Protein AF-A0A5N6XHD8-F1 (afdb_monomer)

Mean predicted aligned error: 4.43 Å

pLDDT: mean 92.27, std 7.32, range [66.12, 98.56]

Organism: NCBI:txid1034303

Foldseek 3Di:
DDDFDAAQQVVCVVVDDPVLVVLLVVVVVVVLVVQQPPDADQWWDAPPFHFQQQCLLPPPPARGRGSDLVVVLVSSLVSCCVVPVDPCSNVVSVVVSPPDDFGFTWDQNDDDRRQWGDDPSDTRDGHDSSRTTTDGSVD

Structure (mmCIF, N/CA/C/O backbone):
data_AF-A0A5N6XHD8-F1
#
_entry.id   AF-A0A5N6XHD8-F1
#
loop_
_atom_site.group_PDB
_atom_site.id
_atom_site.type_symbol
_atom_site.label_atom_id
_atom_site.label_alt_id
_atom_site.label_comp_id
_atom_site.label_asym_id
_atom_site.label_entity_id
_atom_site.label_s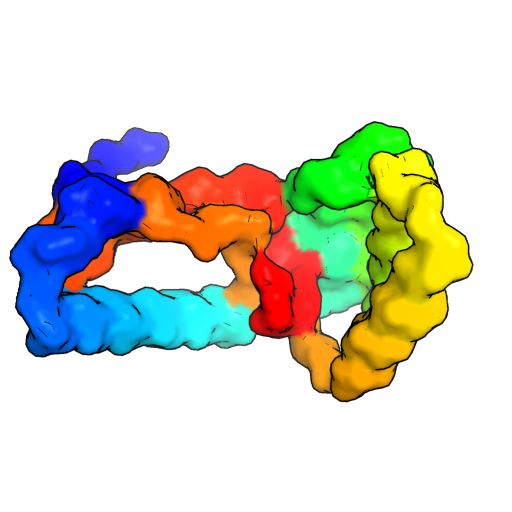eq_id
_atom_site.pdbx_PDB_ins_code
_atom_site.Cartn_x
_atom_site.Cartn_y
_atom_site.Cartn_z
_atom_site.occupancy
_atom_site.B_iso_or_equiv
_atom_site.auth_seq_id
_atom_site.auth_comp_id
_atom_site.auth_asym_id
_atom_site.auth_atom_id
_atom_site.pdbx_PDB_model_num
ATOM 1 N N . MET A 1 1 ? -20.272 1.358 -7.002 1.00 77.06 1 MET A N 1
ATOM 2 C CA . MET A 1 1 ? -19.779 1.353 -5.609 1.00 77.06 1 MET A CA 1
ATOM 3 C C . MET A 1 1 ? -20.960 1.548 -4.675 1.00 77.06 1 MET A C 1
ATOM 5 O O . MET A 1 1 ? -21.846 2.327 -5.012 1.00 77.06 1 MET A O 1
ATOM 9 N N . SER A 1 2 ? -21.008 0.815 -3.565 1.00 89.19 2 SER A N 1
ATOM 10 C CA . SER A 1 2 ? -21.985 1.020 -2.488 1.00 89.19 2 SER A CA 1
ATOM 11 C C . SER A 1 2 ? -21.413 1.958 -1.425 1.00 89.19 2 SER A C 1
ATOM 13 O O . SER A 1 2 ? -20.198 2.077 -1.293 1.00 89.19 2 SER A O 1
ATOM 15 N N . PHE A 1 3 ? -22.285 2.613 -0.663 1.00 91.75 3 PHE A N 1
ATOM 16 C CA . PHE A 1 3 ? -21.871 3.414 0.487 1.00 91.75 3 PHE A CA 1
ATOM 17 C C . PHE A 1 3 ? -21.240 2.526 1.571 1.00 91.75 3 PHE A C 1
ATOM 19 O O . PHE A 1 3 ? -21.758 1.445 1.856 1.00 91.75 3 PHE A O 1
ATOM 26 N N . VAL A 1 4 ? -20.143 2.992 2.172 1.00 93.31 4 VAL A N 1
ATOM 27 C CA . VAL A 1 4 ? -19.483 2.341 3.311 1.00 93.31 4 VAL A CA 1
ATOM 28 C C . VAL A 1 4 ? -19.832 3.122 4.572 1.00 93.31 4 VAL A C 1
ATOM 30 O O . VAL A 1 4 ? -19.474 4.289 4.708 1.00 93.31 4 VAL A O 1
ATOM 33 N N . GLU A 1 5 ? -20.554 2.482 5.486 1.00 92.94 5 GLU A N 1
ATOM 34 C CA . GLU A 1 5 ? -20.979 3.099 6.740 1.00 92.94 5 GLU A CA 1
ATOM 35 C C . GLU A 1 5 ? -19.800 3.304 7.703 1.00 92.94 5 GLU A C 1
ATOM 37 O O . GLU A 1 5 ? -18.929 2.439 7.840 1.00 92.94 5 GLU A O 1
ATOM 42 N N . GLY A 1 6 ? -19.801 4.433 8.415 1.00 94.75 6 GLY A N 1
ATOM 43 C CA . GLY A 1 6 ? -18.844 4.733 9.475 1.00 94.75 6 GLY A CA 1
ATOM 44 C C . GLY A 1 6 ? -18.207 6.111 9.340 1.00 94.75 6 GLY A C 1
ATOM 45 O O . GLY A 1 6 ? -18.699 6.985 8.627 1.00 94.75 6 GLY A O 1
ATOM 46 N N . HIS A 1 7 ? -17.090 6.286 10.038 1.00 96.00 7 HIS A N 1
ATOM 47 C CA . HIS A 1 7 ? -16.230 7.464 9.964 1.00 96.00 7 HIS A CA 1
ATOM 48 C C . HIS A 1 7 ? -14.839 7.036 9.510 1.00 96.00 7 HIS A C 1
ATOM 50 O O . HIS A 1 7 ? -14.433 5.899 9.751 1.00 96.00 7 HIS A O 1
ATOM 56 N N . SER A 1 8 ? -14.095 7.947 8.893 1.00 97.75 8 SER A N 1
ATOM 57 C CA . SER A 1 8 ? -12.688 7.709 8.593 1.00 97.75 8 SER A CA 1
ATOM 58 C C . SER A 1 8 ? -11.878 7.570 9.891 1.00 97.75 8 SER A C 1
ATOM 60 O O . SER A 1 8 ? -12.187 8.196 10.915 1.00 97.75 8 SER A O 1
ATOM 62 N N . LEU A 1 9 ? -10.871 6.697 9.886 1.00 98.00 9 LEU A N 1
ATOM 63 C CA . LEU A 1 9 ? -10.138 6.315 11.088 1.00 98.00 9 LEU A CA 1
ATOM 64 C C . LEU A 1 9 ? -9.360 7.494 11.667 1.00 98.00 9 LEU A C 1
ATOM 66 O O . LEU A 1 9 ? -9.281 7.603 12.882 1.00 98.00 9 LEU A O 1
ATOM 70 N N . ASP A 1 10 ? -8.865 8.413 10.841 1.00 98.06 10 ASP A N 1
ATOM 71 C CA . ASP A 1 10 ? -8.222 9.660 11.279 1.00 98.06 10 ASP A CA 1
ATOM 72 C C . ASP A 1 10 ? -9.129 10.500 12.198 1.00 98.06 10 ASP A C 1
ATOM 74 O O . ASP A 1 10 ? -8.664 11.046 13.197 1.00 98.06 10 ASP A O 1
ATOM 78 N N . LYS A 1 11 ? -10.437 10.539 11.917 1.00 97.69 11 LYS A N 1
ATOM 79 C CA . LYS A 1 11 ? -11.428 11.263 12.731 1.00 97.69 11 LYS A CA 1
ATOM 80 C C . LYS A 1 11 ? -11.786 10.521 14.012 1.00 97.69 11 LYS A C 1
ATOM 82 O O . LYS A 1 11 ? -12.092 11.149 15.022 1.00 97.69 11 LYS A O 1
ATOM 87 N N . ALA A 1 12 ? -11.782 9.192 13.973 1.00 97.06 12 ALA A N 1
ATOM 88 C CA . ALA A 1 12 ? -12.173 8.364 15.108 1.00 97.06 12 ALA A CA 1
ATOM 89 C C . ALA A 1 12 ? -11.005 8.043 16.059 1.00 97.06 12 ALA A C 1
ATOM 91 O O . ALA A 1 12 ? -11.234 7.820 17.248 1.00 97.06 12 ALA A O 1
ATOM 92 N N . TRP A 1 13 ? -9.762 8.021 15.570 1.00 97.44 13 TRP A N 1
ATOM 93 C CA . TRP A 1 13 ? -8.617 7.422 16.263 1.00 97.44 13 TRP A CA 1
ATOM 94 C C . TRP A 1 13 ? -8.377 8.000 17.655 1.00 97.44 13 TRP A C 1
ATOM 96 O O . TRP A 1 13 ? -8.217 7.245 18.612 1.00 97.44 13 TRP A O 1
ATOM 106 N N . GLU A 1 14 ? -8.396 9.324 17.801 1.00 97.56 14 GLU A N 1
ATOM 107 C CA . GLU A 1 14 ? -8.144 9.972 19.095 1.00 97.56 14 GLU A CA 1
ATOM 108 C C . GLU A 1 14 ? -9.275 9.770 20.111 1.00 97.56 14 GLU A C 1
ATOM 110 O O . GLU A 1 14 ? -9.063 9.923 21.310 1.00 97.56 14 GLU A O 1
ATOM 115 N N . THR A 1 15 ? -10.460 9.353 19.659 1.00 96.88 15 THR A N 1
ATOM 116 C CA . THR A 1 15 ? -11.592 9.035 20.544 1.00 96.88 15 THR A CA 1
ATOM 117 C C . THR A 1 15 ? -11.535 7.611 21.104 1.00 96.88 15 THR A C 1
ATOM 119 O O . THR A 1 15 ? -12.263 7.282 22.039 1.00 96.88 15 THR A O 1
ATOM 122 N N . TYR A 1 16 ? -10.683 6.748 20.543 1.00 97.62 16 TYR A N 1
ATOM 123 C CA . TYR A 1 16 ? -10.610 5.336 20.902 1.00 97.62 16 TYR A CA 1
ATOM 124 C C . TYR A 1 16 ? -9.668 5.069 22.072 1.00 97.62 16 TYR A C 1
ATOM 126 O O . TYR A 1 16 ? -8.542 5.568 22.138 1.00 97.62 16 TYR A O 1
ATOM 134 N N . ASP A 1 17 ? -10.110 4.188 22.967 1.00 98.06 17 ASP A N 1
ATOM 135 C CA . ASP A 1 17 ? -9.263 3.648 24.018 1.00 98.06 17 ASP A CA 1
ATOM 136 C C . ASP A 1 17 ? -8.242 2.641 23.458 1.00 98.06 17 ASP A C 1
ATOM 138 O O . ASP A 1 17 ? -8.289 2.204 22.303 1.00 98.06 17 ASP A O 1
ATOM 142 N N . ARG A 1 18 ? -7.285 2.242 24.300 1.00 98.38 18 ARG A N 1
ATOM 143 C CA . ARG A 1 18 ? -6.221 1.310 23.900 1.00 98.38 18 ARG A CA 1
ATOM 144 C C . ARG A 1 18 ? -6.770 -0.037 23.418 1.00 98.38 18 ARG A C 1
ATOM 146 O O . ARG A 1 18 ? -6.189 -0.644 22.522 1.00 98.38 18 ARG A O 1
ATOM 153 N N . VAL A 1 19 ? -7.863 -0.514 24.015 1.00 98.44 19 VAL A N 1
ATOM 154 C CA . VAL A 1 19 ? -8.484 -1.797 23.654 1.00 98.44 19 VAL A CA 1
ATOM 155 C C . VAL A 1 19 ? -9.067 -1.721 22.244 1.00 98.44 19 VAL A C 1
ATOM 157 O O . VAL A 1 19 ? -8.810 -2.600 21.421 1.00 98.44 19 VAL A O 1
ATOM 160 N N . THR A 1 20 ? -9.774 -0.638 21.936 1.00 98.19 20 THR A N 1
ATOM 161 C CA . THR A 1 20 ? -10.378 -0.391 20.627 1.00 98.19 20 THR A CA 1
ATOM 162 C C . THR A 1 20 ? -9.316 -0.167 19.558 1.00 98.19 20 THR A C 1
ATOM 164 O O . THR A 1 20 ? -9.388 -0.788 18.498 1.00 98.19 20 THR A O 1
ATOM 167 N N . LYS A 1 21 ? -8.273 0.624 19.850 1.00 98.31 21 LYS A N 1
ATOM 168 C CA . LYS A 1 21 ? -7.121 0.795 18.948 1.00 98.31 21 LYS A CA 1
ATOM 169 C C . LYS A 1 21 ? -6.480 -0.554 18.609 1.00 98.31 21 LYS A C 1
ATOM 171 O O . LYS A 1 21 ? -6.315 -0.868 17.435 1.00 98.31 21 LYS A O 1
ATOM 176 N N . ASN A 1 22 ? -6.225 -1.401 19.610 1.00 98.38 22 ASN A N 1
ATOM 177 C CA . ASN A 1 22 ? -5.694 -2.751 19.386 1.00 98.38 22 ASN A CA 1
ATOM 178 C C . ASN A 1 22 ? -6.618 -3.616 18.516 1.00 98.38 22 ASN A C 1
ATOM 180 O O . ASN A 1 22 ? -6.142 -4.353 17.653 1.00 98.38 22 ASN A O 1
ATOM 184 N N . ARG A 1 23 ? -7.939 -3.531 18.717 1.00 98.38 23 ARG A N 1
ATOM 185 C CA . ARG A 1 23 ? -8.917 -4.263 17.903 1.00 98.38 23 ARG A CA 1
ATOM 186 C C . ARG A 1 23 ? -8.882 -3.821 16.437 1.00 98.38 23 ARG A C 1
ATOM 188 O O . ARG A 1 23 ? -8.912 -4.677 15.554 1.00 98.38 23 ARG A O 1
ATOM 195 N N . VAL A 1 24 ? -8.817 -2.517 16.170 1.00 98.31 24 VAL A N 1
ATOM 196 C CA . VAL A 1 24 ? -8.708 -1.974 14.805 1.00 98.31 24 VAL A CA 1
ATOM 197 C C . VAL A 1 24 ? -7.392 -2.409 14.160 1.00 98.31 24 VAL A C 1
ATOM 199 O O . VAL A 1 24 ? -7.411 -2.971 13.069 1.00 98.31 24 VAL A O 1
ATOM 202 N N . THR A 1 25 ? -6.264 -2.260 14.859 1.00 97.94 25 THR A N 1
ATOM 203 C CA . THR A 1 25 ? -4.946 -2.676 14.353 1.00 97.94 25 THR A CA 1
ATOM 204 C C . THR A 1 25 ? -4.901 -4.166 14.008 1.00 97.94 25 THR A C 1
ATOM 206 O O . THR A 1 25 ? -4.355 -4.541 12.973 1.00 97.94 25 THR A O 1
ATOM 209 N N . ASN A 1 26 ? -5.505 -5.030 14.830 1.00 98.56 26 ASN A N 1
ATOM 210 C CA . ASN A 1 26 ? -5.558 -6.466 14.551 1.00 98.56 26 ASN A CA 1
ATOM 211 C C . ASN A 1 26 ? -6.403 -6.804 13.311 1.00 98.56 26 ASN A C 1
ATOM 213 O O . ASN A 1 26 ? -6.029 -7.709 12.569 1.00 98.56 26 ASN A O 1
ATOM 217 N N . GLN A 1 27 ? -7.501 -6.079 13.065 1.00 98.56 27 GLN A N 1
ATOM 218 C CA . GLN A 1 27 ? -8.294 -6.234 11.838 1.00 98.56 27 GLN A CA 1
ATOM 219 C C . GLN A 1 27 ? -7.487 -5.815 10.608 1.00 98.56 27 GLN A C 1
ATOM 221 O O . GLN A 1 27 ? -7.364 -6.596 9.672 1.00 98.56 27 GLN A O 1
ATOM 226 N N . LEU A 1 28 ? -6.863 -4.631 10.645 1.00 98.19 28 LEU A N 1
ATOM 227 C CA . LEU A 1 28 ? -6.026 -4.136 9.545 1.00 98.19 28 LEU A CA 1
ATOM 228 C C . LEU A 1 28 ? -4.873 -5.091 9.233 1.00 98.19 28 LEU A C 1
ATOM 230 O O . LEU A 1 28 ? -4.625 -5.394 8.073 1.00 98.19 28 LEU A O 1
ATOM 234 N N . LYS A 1 29 ? -4.218 -5.637 10.264 1.00 97.88 29 LYS A N 1
ATOM 235 C CA . LYS A 1 29 ? -3.195 -6.676 10.095 1.00 97.88 29 LYS A CA 1
ATOM 236 C C . LYS A 1 29 ? -3.743 -7.912 9.372 1.00 97.88 29 LYS A C 1
ATOM 238 O O . LYS A 1 29 ? -3.039 -8.483 8.545 1.00 97.88 29 LYS A O 1
ATOM 243 N N . GLY A 1 30 ? -4.963 -8.336 9.705 1.00 98.38 30 GLY A N 1
ATOM 244 C CA . GLY A 1 30 ? -5.645 -9.440 9.030 1.00 98.38 30 GLY A CA 1
ATOM 245 C C . GLY A 1 30 ? -5.868 -9.150 7.548 1.00 98.38 30 GLY A C 1
ATOM 246 O O . GLY A 1 30 ? -5.445 -9.942 6.714 1.00 98.38 30 GLY A O 1
ATOM 247 N N . TYR A 1 31 ? -6.428 -7.985 7.223 1.00 98.00 31 TYR A N 1
ATOM 248 C CA . TYR A 1 31 ? -6.723 -7.611 5.838 1.00 98.00 31 TYR A CA 1
ATOM 249 C C . TYR A 1 31 ? -5.469 -7.394 4.991 1.00 98.00 31 TYR A C 1
ATOM 251 O O . TYR A 1 31 ? -5.425 -7.845 3.855 1.00 98.00 31 TYR A O 1
ATOM 259 N N . ILE A 1 32 ? -4.419 -6.772 5.537 1.00 96.56 32 ILE A N 1
ATOM 260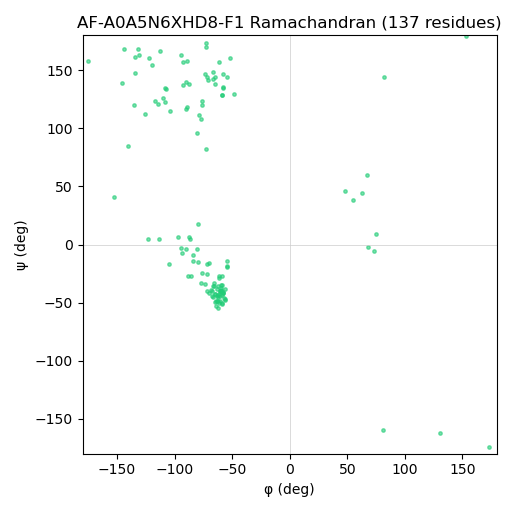 C CA . ILE A 1 32 ? -3.135 -6.639 4.827 1.00 96.56 32 ILE A CA 1
ATOM 261 C C . ILE A 1 32 ? -2.553 -8.023 4.521 1.00 96.56 32 ILE A C 1
ATOM 263 O O . ILE A 1 32 ? -2.059 -8.256 3.422 1.00 96.56 32 ILE A O 1
ATOM 267 N N . ARG A 1 33 ? -2.656 -8.972 5.462 1.00 97.12 33 ARG A N 1
ATOM 268 C CA . ARG A 1 33 ? -2.229 -10.351 5.211 1.00 97.12 33 ARG A CA 1
ATOM 269 C C . ARG A 1 33 ? -3.045 -10.993 4.087 1.00 97.12 33 ARG A C 1
ATOM 271 O O . ARG A 1 33 ? -2.449 -11.607 3.216 1.00 97.12 33 ARG A O 1
ATOM 278 N N . GLU A 1 34 ? -4.367 -10.831 4.085 1.00 97.69 34 GLU A N 1
ATOM 279 C CA . GLU A 1 34 ? -5.234 -11.348 3.014 1.00 97.69 34 GLU A CA 1
ATOM 280 C C . GLU A 1 34 ? -4.870 -10.755 1.643 1.00 97.69 34 GLU A C 1
ATOM 282 O O . GLU A 1 34 ? -4.820 -11.488 0.659 1.00 97.69 34 GLU A O 1
ATOM 287 N N . LEU A 1 35 ? -4.540 -9.459 1.572 1.00 96.44 35 LEU A N 1
ATOM 288 C CA . LEU A 1 35 ? -4.049 -8.832 0.338 1.00 96.44 35 LEU A CA 1
ATOM 289 C C . LEU A 1 35 ? -2.724 -9.443 -0.121 1.00 96.44 35 LEU A C 1
ATOM 291 O O . LEU A 1 35 ? -2.561 -9.750 -1.298 1.00 96.44 35 LEU A O 1
ATOM 295 N N . HIS A 1 36 ? -1.795 -9.669 0.806 1.00 95.62 36 HIS A N 1
ATOM 296 C CA . HIS A 1 36 ? -0.494 -10.255 0.482 1.00 95.62 36 HIS A CA 1
ATOM 297 C C . HIS A 1 36 ? -0.580 -11.750 0.122 1.00 95.62 36 HIS A C 1
ATOM 299 O O . HIS A 1 36 ? 0.353 -12.287 -0.469 1.00 95.62 36 HIS A O 1
ATOM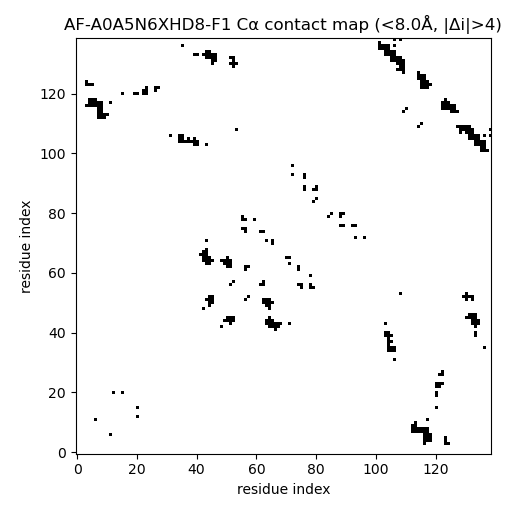 305 N N . GLU A 1 37 ? -1.685 -12.422 0.456 1.00 96.38 37 GLU A N 1
ATOM 306 C CA . GLU A 1 37 ? -1.981 -13.807 0.065 1.00 96.38 37 GLU A CA 1
ATOM 307 C C . GLU A 1 37 ? -2.619 -13.917 -1.335 1.00 96.38 37 GLU A C 1
ATOM 309 O O . GLU A 1 37 ? -2.728 -15.026 -1.869 1.00 96.38 37 GLU A O 1
ATOM 314 N N . ILE A 1 38 ? -3.008 -12.797 -1.964 1.00 96.38 38 ILE A N 1
ATOM 315 C CA . ILE A 1 38 ? -3.427 -12.780 -3.374 1.00 96.38 38 ILE A CA 1
ATOM 316 C C . ILE A 1 38 ? -2.273 -13.328 -4.230 1.00 96.38 38 ILE A C 1
ATOM 318 O O . ILE A 1 38 ? -1.125 -12.933 -4.010 1.00 96.38 38 ILE A O 1
ATOM 322 N N . PRO A 1 39 ? -2.543 -14.220 -5.211 1.00 94.00 39 PRO A N 1
ATOM 323 C CA . PRO A 1 39 ? -1.497 -14.807 -6.035 1.00 94.00 39 PRO A CA 1
ATOM 324 C C . PRO A 1 39 ? -0.528 -13.751 -6.588 1.00 94.00 39 PRO A C 1
ATOM 326 O O . PRO A 1 39 ? -0.970 -12.740 -7.150 1.00 94.00 39 PRO A O 1
ATOM 329 N N . PRO A 1 40 ? 0.788 -13.963 -6.421 1.00 88.50 40 PRO A N 1
ATOM 330 C CA . PRO A 1 40 ? 1.777 -13.001 -6.868 1.00 88.50 40 PRO A CA 1
ATOM 331 C C . PRO A 1 40 ? 1.770 -12.918 -8.392 1.00 88.50 40 PRO A C 1
ATOM 333 O O . PRO A 1 40 ? 1.515 -13.906 -9.086 1.00 88.50 40 PRO A O 1
ATOM 336 N N . SER A 1 41 ? 2.085 -11.732 -8.897 1.00 89.69 41 SER A N 1
ATOM 337 C CA . SER A 1 41 ? 2.298 -11.500 -10.318 1.00 89.69 41 SER A CA 1
ATOM 338 C C . SER A 1 41 ? 3.782 -11.600 -10.675 1.00 89.69 41 SER A C 1
ATOM 340 O O . SER A 1 41 ? 4.655 -11.520 -9.809 1.00 89.69 41 SER A O 1
ATOM 342 N N . ASP A 1 42 ? 4.076 -11.761 -11.961 1.00 91.69 42 ASP A N 1
ATOM 343 C CA . ASP A 1 42 ? 5.428 -11.750 -12.526 1.00 91.69 42 ASP A CA 1
ATOM 344 C C . ASP A 1 42 ? 5.918 -10.336 -12.893 1.00 91.69 42 ASP A C 1
ATOM 346 O O . ASP A 1 42 ? 7.002 -10.172 -13.458 1.00 91.69 42 ASP A O 1
ATOM 350 N N . TYR A 1 43 ? 5.139 -9.307 -12.547 1.00 95.56 43 TYR A N 1
ATOM 351 C CA . TYR A 1 43 ? 5.455 -7.908 -12.798 1.00 95.56 43 TYR A CA 1
ATOM 352 C C . TYR A 1 43 ? 5.199 -7.012 -11.577 1.00 95.56 43 TYR A C 1
ATOM 354 O O . TYR A 1 43 ? 4.448 -7.357 -10.667 1.00 95.56 43 TYR A O 1
ATOM 362 N N . ILE A 1 44 ? 5.819 -5.832 -11.594 1.00 96.88 44 ILE A N 1
ATOM 363 C CA . ILE A 1 44 ? 5.612 -4.730 -10.652 1.00 96.88 44 ILE A CA 1
ATOM 364 C C . ILE A 1 44 ? 4.864 -3.612 -11.378 1.00 96.88 44 ILE A C 1
ATOM 366 O O . ILE A 1 44 ? 5.337 -3.119 -12.407 1.00 96.88 44 ILE A O 1
ATOM 370 N N . GLY A 1 45 ? 3.704 -3.220 -10.864 1.00 96.81 45 GLY A N 1
ATOM 371 C CA . GLY A 1 45 ? 2.813 -2.253 -11.503 1.00 96.81 45 GLY A CA 1
ATOM 372 C C . GLY A 1 45 ? 1.352 -2.443 -11.108 1.00 96.81 45 GLY A C 1
ATOM 373 O O . GLY A 1 45 ? 1.007 -3.354 -10.353 1.00 96.81 45 GLY A O 1
ATOM 374 N N . SER A 1 46 ? 0.483 -1.587 -11.641 1.00 96.56 46 SER A N 1
ATOM 375 C CA . SER A 1 46 ? -0.956 -1.667 -11.393 1.00 96.56 46 SER A CA 1
ATOM 376 C C . SER A 1 46 ? -1.612 -2.851 -12.123 1.00 96.56 46 SER A C 1
ATOM 378 O O . SER A 1 46 ? -0.987 -3.583 -12.898 1.00 96.56 46 SER A O 1
ATOM 380 N N . VAL A 1 47 ? -2.894 -3.077 -11.850 1.00 94.38 47 VAL A N 1
ATOM 381 C CA . VAL A 1 47 ? -3.672 -4.207 -12.368 1.00 94.38 47 VAL A CA 1
ATOM 382 C C . VAL A 1 47 ? -3.704 -4.247 -13.891 1.00 94.38 47 VAL A C 1
ATOM 384 O O . VAL A 1 47 ? -3.662 -3.213 -14.547 1.00 94.38 47 VAL A O 1
ATOM 387 N N . ASP A 1 48 ? -3.744 -5.460 -14.447 1.00 94.00 48 ASP A N 1
ATOM 388 C CA . ASP A 1 48 ? -3.753 -5.736 -15.887 1.00 94.00 48 ASP A CA 1
ATOM 389 C C . ASP A 1 48 ? -2.489 -5.264 -16.624 1.00 94.00 48 ASP A C 1
ATOM 391 O O . ASP A 1 48 ? -2.569 -4.681 -17.708 1.00 94.00 48 ASP A O 1
ATOM 395 N N . PHE A 1 49 ? -1.309 -5.525 -16.044 1.00 94.19 49 PHE A N 1
ATOM 396 C CA . PHE A 1 49 ? -0.008 -5.147 -16.618 1.00 94.19 49 PHE A CA 1
ATOM 397 C C . PHE A 1 49 ? 0.079 -3.643 -16.928 1.00 94.19 49 PHE A C 1
ATOM 399 O O . PHE A 1 49 ? 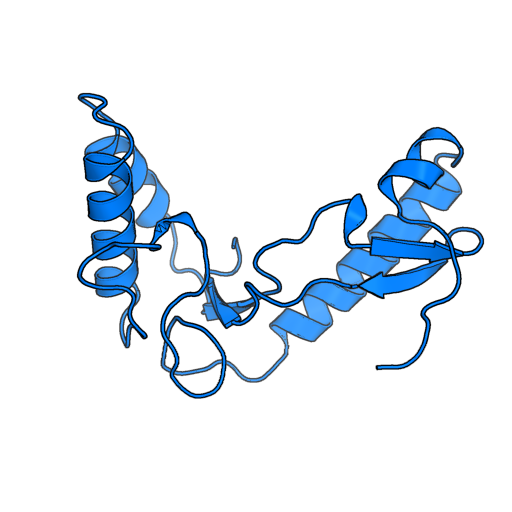0.623 -3.219 -17.953 1.00 94.19 49 PHE A O 1
ATOM 406 N N . ARG A 1 50 ? -0.497 -2.812 -16.056 1.00 96.12 50 ARG A N 1
ATOM 407 C CA . ARG A 1 50 ? -0.450 -1.356 -16.191 1.00 96.12 50 ARG A CA 1
ATOM 408 C C . ARG A 1 50 ? 0.781 -0.780 -15.490 1.00 96.12 50 ARG A C 1
ATOM 410 O O . ARG A 1 50 ? 1.344 -1.426 -14.603 1.00 96.12 50 ARG A O 1
ATOM 417 N N . PRO A 1 51 ? 1.214 0.430 -15.885 1.00 96.81 51 PRO A N 1
ATOM 418 C CA . PRO A 1 51 ? 2.271 1.138 -15.181 1.00 96.81 51 PRO A CA 1
ATOM 419 C C . PRO A 1 51 ? 2.002 1.259 -13.678 1.00 96.81 51 PRO A C 1
ATOM 421 O O . PRO A 1 51 ? 0.871 1.130 -13.209 1.00 96.81 51 PRO A O 1
ATOM 424 N N . VAL A 1 52 ? 3.065 1.508 -12.929 1.00 96.75 52 VAL A N 1
ATOM 425 C CA . VAL A 1 52 ? 3.002 1.903 -11.524 1.00 96.75 52 VAL A CA 1
ATOM 426 C C . VAL A 1 52 ? 2.200 3.194 -11.422 1.00 96.75 52 VAL A C 1
ATOM 428 O O . VAL A 1 52 ? 2.485 4.159 -12.130 1.00 96.75 52 VAL A O 1
ATOM 431 N N . THR A 1 53 ? 1.206 3.198 -10.544 1.00 95.06 53 THR A N 1
ATOM 432 C CA . THR A 1 53 ? 0.311 4.341 -10.339 1.00 95.06 53 THR A CA 1
ATOM 433 C C . THR A 1 53 ? 0.778 5.264 -9.214 1.00 95.06 53 THR A C 1
ATOM 435 O O . THR A 1 53 ? 0.234 6.354 -9.074 1.00 95.06 53 THR A O 1
ATOM 438 N N . ASP A 1 54 ? 1.821 4.884 -8.464 1.00 92.44 54 ASP A N 1
ATOM 439 C CA . ASP A 1 54 ? 2.408 5.738 -7.430 1.00 92.44 54 ASP A CA 1
ATOM 440 C C . ASP A 1 54 ? 2.901 7.080 -8.023 1.00 92.44 54 ASP A C 1
ATOM 442 O O . ASP A 1 54 ? 3.697 7.081 -8.980 1.00 92.44 54 ASP A O 1
ATOM 446 N N . PRO A 1 55 ? 2.500 8.228 -7.438 1.00 91.81 55 PRO A N 1
ATOM 447 C CA . PRO A 1 55 ? 2.889 9.562 -7.900 1.00 91.81 55 PRO A CA 1
ATOM 448 C C . PRO A 1 55 ? 4.403 9.792 -8.020 1.00 91.81 55 PRO A C 1
ATOM 450 O O . PRO A 1 55 ? 4.850 10.714 -8.717 1.00 91.81 55 PRO A O 1
ATOM 453 N N . ILE A 1 56 ? 5.238 8.973 -7.372 1.00 89.62 56 ILE A N 1
ATOM 454 C CA . ILE A 1 56 ? 6.690 9.048 -7.502 1.00 89.62 56 ILE A CA 1
ATOM 455 C C . ILE A 1 56 ? 7.156 8.838 -8.941 1.00 89.62 56 ILE A C 1
ATOM 457 O O . ILE A 1 56 ? 8.087 9.529 -9.359 1.00 89.62 56 ILE A O 1
ATOM 461 N N . LEU A 1 57 ? 6.490 7.980 -9.722 1.00 93.06 57 LEU A N 1
ATOM 462 C CA . LEU A 1 57 ? 6.813 7.753 -11.134 1.00 93.06 57 LEU A CA 1
ATOM 463 C C . LEU A 1 57 ? 5.976 8.611 -12.090 1.00 93.06 57 LEU A C 1
ATOM 465 O O . LEU A 1 57 ? 6.247 8.611 -13.290 1.00 93.06 57 LEU A O 1
ATOM 469 N N . ASP A 1 58 ? 5.029 9.409 -11.590 1.00 91.81 58 ASP A N 1
ATOM 470 C CA . ASP A 1 58 ? 4.235 10.289 -12.449 1.00 91.81 58 ASP A CA 1
ATOM 471 C C . ASP A 1 58 ? 5.128 11.265 -13.237 1.00 91.81 58 ASP A C 1
ATOM 473 O O . ASP A 1 58 ? 6.092 11.838 -12.708 1.00 91.81 58 ASP A O 1
ATOM 477 N N . GLY A 1 59 ? 4.836 11.399 -14.531 1.00 89.38 59 GLY A N 1
ATOM 478 C CA . GLY A 1 59 ? 5.622 12.157 -15.505 1.00 89.38 59 GLY A CA 1
ATOM 479 C C . GLY A 1 59 ? 7.003 11.577 -15.845 1.00 89.38 59 GLY A C 1
ATOM 480 O O . GLY A 1 59 ? 7.697 12.141 -16.693 1.00 89.38 59 GLY A O 1
ATOM 481 N N . CYS A 1 60 ? 7.435 10.469 -15.228 1.00 92.00 60 CYS A N 1
ATOM 482 C CA . CYS A 1 60 ? 8.712 9.841 -15.564 1.00 92.00 60 CYS A CA 1
ATOM 483 C C . CYS A 1 60 ? 8.635 9.116 -16.923 1.00 92.00 60 CYS A C 1
ATOM 485 O O . CYS A 1 60 ? 7.597 8.539 -17.244 1.00 92.00 60 CYS A O 1
ATOM 487 N N . PRO A 1 61 ? 9.728 9.077 -17.716 1.00 90.06 61 PRO A N 1
ATOM 488 C CA . PRO A 1 61 ? 9.734 8.408 -19.022 1.00 90.06 61 PRO A CA 1
ATOM 489 C C . PRO A 1 61 ? 9.453 6.902 -18.968 1.00 90.06 61 PRO A C 1
ATOM 491 O O . PRO A 1 61 ? 8.985 6.330 -19.948 1.00 90.06 61 PRO A O 1
ATOM 494 N N . ASN A 1 62 ? 9.775 6.256 -17.845 1.00 93.38 62 ASN A N 1
ATOM 495 C CA . ASN A 1 62 ? 9.529 4.840 -17.618 1.00 93.38 62 ASN A CA 1
ATOM 496 C C . ASN A 1 62 ? 8.733 4.660 -16.323 1.00 93.38 62 ASN A C 1
ATOM 498 O O . ASN A 1 62 ? 9.253 4.916 -15.238 1.00 93.38 62 ASN A O 1
ATOM 502 N N . GLN A 1 63 ? 7.487 4.214 -16.458 1.00 95.75 63 GLN A N 1
ATOM 503 C CA . GLN A 1 63 ? 6.556 3.977 -15.351 1.00 95.75 63 GLN A CA 1
ATOM 504 C C . GLN A 1 63 ? 6.226 2.484 -15.196 1.00 95.75 63 GLN A C 1
ATOM 506 O O . GLN A 1 63 ? 5.405 2.109 -14.366 1.00 95.75 63 GLN A O 1
ATOM 511 N N . GLY A 1 64 ? 6.863 1.616 -15.985 1.00 95.81 64 GLY A N 1
ATOM 512 C CA . GLY A 1 64 ? 6.563 0.192 -16.008 1.00 95.81 64 GLY A CA 1
ATOM 513 C C . GLY A 1 64 ? 5.336 -0.174 -16.865 1.00 95.81 64 GLY A C 1
ATOM 514 O O . GLY A 1 64 ? 4.960 0.596 -17.752 1.00 95.81 64 GLY A O 1
ATOM 515 N N . PRO A 1 65 ? 4.720 -1.350 -16.630 1.00 96.69 65 PRO A N 1
ATOM 516 C CA . PRO A 1 65 ? 5.067 -2.310 -15.577 1.00 96.69 65 PRO A C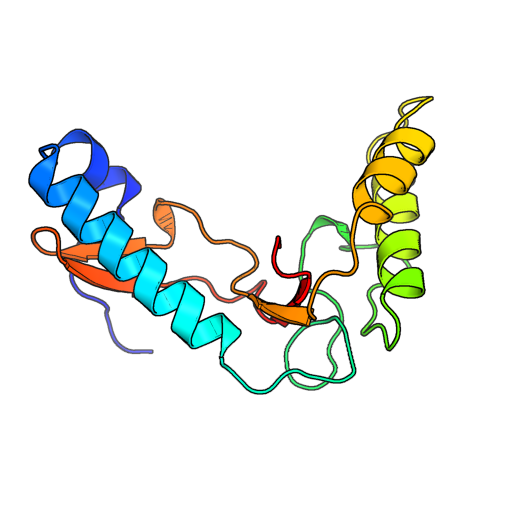A 1
ATOM 517 C C . PRO A 1 65 ? 6.497 -2.847 -15.730 1.00 96.69 65 PRO A C 1
ATOM 519 O O . PRO A 1 65 ? 7.072 -2.833 -16.819 1.00 96.69 65 PRO A O 1
ATOM 522 N N . PHE A 1 66 ? 7.084 -3.324 -14.638 1.00 96.81 66 PHE A N 1
ATOM 523 C CA . PHE A 1 66 ? 8.451 -3.840 -14.616 1.00 96.81 66 PHE A CA 1
ATOM 524 C C . PHE A 1 66 ? 8.445 -5.351 -14.410 1.00 96.81 66 PHE A C 1
ATOM 526 O O . PHE A 1 66 ? 7.902 -5.832 -13.426 1.00 96.81 66 PHE A O 1
ATOM 533 N N . SER A 1 67 ? 9.105 -6.106 -15.285 1.00 93.88 67 SER A N 1
ATOM 534 C CA . SER A 1 67 ? 9.246 -7.565 -15.145 1.00 93.88 67 SER A CA 1
ATOM 535 C C . SER A 1 67 ? 10.350 -7.990 -14.165 1.00 93.88 67 SER A C 1
ATOM 537 O O . SER A 1 67 ? 10.589 -9.176 -13.969 1.00 93.88 67 SER A O 1
ATOM 539 N N . ALA A 1 68 ? 11.100 -7.032 -13.614 1.00 91.06 68 ALA A N 1
ATOM 540 C CA . ALA A 1 68 ? 12.226 -7.281 -12.721 1.00 91.06 68 ALA A CA 1
ATOM 541 C C . ALA A 1 68 ? 12.327 -6.180 -11.663 1.00 91.06 68 ALA A C 1
ATOM 543 O O . ALA A 1 68 ? 12.199 -4.991 -11.980 1.00 91.06 68 ALA A O 1
ATOM 544 N N . LYS A 1 69 ? 12.618 -6.572 -10.417 1.00 90.12 69 LYS A N 1
ATOM 545 C CA . LYS A 1 69 ? 12.773 -5.642 -9.290 1.00 90.12 69 LYS A CA 1
ATOM 546 C C . LYS A 1 69 ? 13.889 -4.634 -9.552 1.00 90.12 69 LYS A C 1
ATOM 548 O O . LYS A 1 69 ? 13.726 -3.455 -9.270 1.00 90.12 69 LYS A O 1
ATOM 553 N N . GLU A 1 70 ? 14.986 -5.064 -10.164 1.00 90.56 70 GLU A N 1
ATOM 554 C CA . GLU A 1 70 ? 16.121 -4.198 -10.478 1.00 90.56 70 GLU A CA 1
ATOM 555 C C . GLU A 1 70 ? 15.729 -3.070 -11.446 1.00 90.56 70 GLU A C 1
ATOM 557 O O . GLU A 1 70 ? 16.231 -1.952 -11.336 1.00 90.56 70 GLU A O 1
ATOM 562 N N . ALA A 1 71 ? 14.823 -3.334 -12.393 1.00 93.50 71 ALA A N 1
ATOM 563 C CA . ALA A 1 71 ? 14.332 -2.313 -13.316 1.00 93.50 71 ALA A CA 1
ATOM 564 C C . ALA A 1 71 ? 13.439 -1.288 -12.596 1.00 93.50 71 ALA A C 1
ATOM 566 O O . ALA A 1 71 ? 13.588 -0.086 -12.821 1.00 93.50 71 ALA A O 1
ATOM 567 N N . PHE A 1 72 ? 12.574 -1.760 -11.694 1.00 94.19 72 PHE A N 1
ATOM 568 C CA . PHE A 1 72 ? 11.744 -0.909 -10.841 1.00 94.19 72 PHE A CA 1
ATOM 569 C C . PHE A 1 72 ? 12.586 -0.041 -9.891 1.00 94.19 72 PHE A C 1
ATOM 571 O O . PHE A 1 72 ? 12.412 1.175 -9.854 1.00 94.19 72 PHE A O 1
ATOM 578 N N . ASP A 1 73 ? 13.560 -0.632 -9.191 1.00 92.00 73 ASP A N 1
ATOM 579 C CA . ASP A 1 73 ? 14.449 0.081 -8.266 1.00 92.00 73 ASP A CA 1
ATOM 580 C C . ASP A 1 73 ? 15.221 1.204 -8.979 1.00 92.00 73 ASP A C 1
ATOM 582 O O . ASP A 1 73 ? 15.333 2.321 -8.469 1.00 92.00 73 ASP A O 1
ATOM 586 N N . ASN A 1 74 ? 15.739 0.931 -10.183 1.00 91.75 74 ASN A N 1
ATOM 587 C CA . ASN A 1 74 ? 16.433 1.938 -10.985 1.00 91.75 74 ASN A CA 1
ATOM 588 C C . ASN A 1 74 ? 15.495 3.075 -11.413 1.00 91.75 74 ASN A C 1
ATOM 590 O O . ASN A 1 74 ? 15.878 4.241 -11.309 1.00 91.75 74 ASN A O 1
ATOM 594 N N . ALA A 1 75 ? 14.265 2.754 -11.834 1.00 93.56 75 ALA A N 1
ATOM 595 C CA . ALA A 1 75 ? 13.267 3.760 -12.189 1.00 93.56 75 ALA A CA 1
ATOM 596 C C . ALA A 1 75 ? 12.915 4.661 -10.994 1.00 93.56 75 ALA A C 1
ATOM 598 O O . ALA A 1 75 ? 12.891 5.883 -11.144 1.00 93.56 75 ALA A O 1
ATOM 599 N N . LEU A 1 76 ? 12.739 4.088 -9.797 1.00 92.06 76 LEU A N 1
ATOM 600 C CA . LEU A 1 76 ? 12.529 4.854 -8.565 1.00 92.06 76 LEU A CA 1
ATOM 601 C C . LEU A 1 76 ? 13.711 5.772 -8.255 1.00 92.06 76 LEU A C 1
ATOM 603 O O . LEU A 1 76 ? 13.526 6.960 -7.991 1.00 92.06 76 LEU A O 1
ATOM 607 N N . ILE A 1 77 ? 14.937 5.247 -8.302 1.00 90.12 77 ILE A N 1
ATOM 608 C CA . ILE A 1 77 ? 16.150 6.032 -8.045 1.00 90.12 77 ILE A CA 1
ATOM 609 C C . ILE A 1 77 ? 16.237 7.223 -9.004 1.00 90.12 77 ILE A C 1
ATOM 611 O O . ILE A 1 77 ? 16.530 8.340 -8.568 1.00 90.12 77 ILE A O 1
ATOM 615 N N . ASP A 1 78 ? 15.990 7.009 -10.295 1.00 90.25 78 ASP A N 1
ATOM 616 C CA . ASP A 1 78 ? 16.046 8.076 -11.292 1.00 90.25 78 ASP A CA 1
ATOM 617 C C . ASP A 1 78 ? 14.909 9.092 -11.110 1.00 90.25 78 ASP A C 1
ATOM 619 O O . ASP A 1 78 ? 15.161 10.302 -11.163 1.00 90.25 78 ASP A O 1
ATOM 623 N N . ALA A 1 79 ? 13.699 8.635 -10.777 1.00 90.69 79 ALA A N 1
ATOM 624 C CA . ALA A 1 79 ? 12.575 9.503 -10.442 1.00 90.69 79 ALA A CA 1
ATOM 625 C C . ALA A 1 79 ? 12.893 10.409 -9.243 1.00 90.69 79 ALA A C 1
ATOM 627 O O . ALA A 1 79 ? 12.809 11.636 -9.359 1.00 90.69 79 ALA A O 1
ATOM 628 N N . TYR A 1 80 ? 13.376 9.847 -8.129 1.00 87.00 80 TYR A N 1
ATOM 629 C CA . TYR A 1 80 ? 13.782 10.620 -6.951 1.00 87.00 80 TYR A CA 1
ATOM 630 C C . TYR A 1 80 ? 14.912 11.605 -7.253 1.00 87.00 80 TYR A C 1
ATOM 632 O O . TYR A 1 80 ? 14.877 12.739 -6.777 1.00 87.00 80 TYR A O 1
ATOM 640 N N . ARG A 1 81 ? 15.909 11.217 -8.058 1.00 85.50 81 ARG A N 1
ATOM 641 C CA . ARG A 1 81 ? 16.994 12.128 -8.463 1.00 85.50 81 ARG A CA 1
ATOM 642 C C . ARG A 1 81 ? 16.480 13.310 -9.278 1.00 85.50 81 ARG A C 1
ATOM 644 O O . ARG A 1 81 ? 16.998 14.411 -9.107 1.00 85.50 81 ARG A O 1
ATOM 651 N N . SER A 1 82 ? 15.495 13.082 -10.146 1.00 84.75 82 SER A N 1
ATOM 652 C CA . SER A 1 82 ? 14.905 14.134 -10.978 1.00 84.75 82 SER A CA 1
ATOM 653 C C . SER A 1 82 ? 14.029 15.098 -10.170 1.00 84.75 82 SER A C 1
ATOM 655 O O . SER A 1 82 ? 14.108 16.307 -10.374 1.00 84.75 82 SER A O 1
ATOM 657 N N . LYS A 1 83 ? 13.246 14.577 -9.213 1.00 83.06 83 LYS A N 1
ATOM 658 C CA . LYS A 1 83 ? 12.287 15.352 -8.407 1.00 83.06 83 LYS A CA 1
ATOM 659 C C . LYS A 1 83 ? 12.924 16.006 -7.172 1.00 83.06 83 LYS A C 1
ATOM 661 O O . LYS A 1 83 ? 12.449 17.040 -6.714 1.00 83.06 83 LYS A O 1
ATOM 666 N N . ALA A 1 84 ? 14.006 15.437 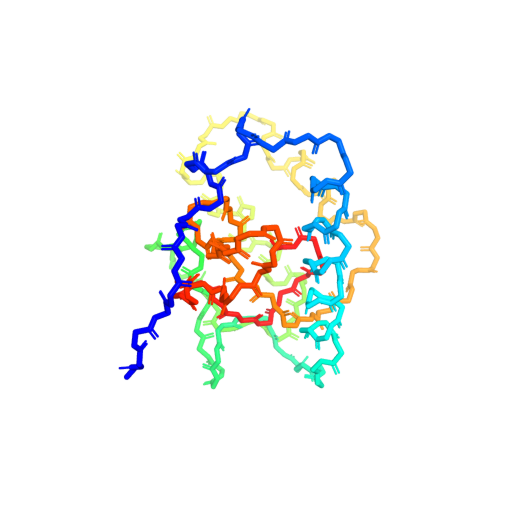-6.633 1.00 75.06 84 ALA A N 1
ATOM 667 C CA . ALA A 1 84 ? 14.681 15.917 -5.426 1.00 75.06 84 ALA A CA 1
ATOM 668 C C . ALA A 1 84 ? 16.219 15.807 -5.549 1.00 75.06 84 ALA A C 1
ATOM 670 O O . ALA A 1 84 ? 16.821 14.842 -5.060 1.00 75.06 84 ALA A O 1
ATOM 671 N N . PRO A 1 85 ? 16.897 16.800 -6.157 1.00 66.12 85 PRO A N 1
ATOM 672 C CA . PRO A 1 85 ? 18.338 16.759 -6.394 1.00 66.12 85 PRO A CA 1
ATOM 673 C C . PRO A 1 85 ? 19.127 16.961 -5.090 1.00 66.12 85 PRO A C 1
ATOM 675 O O . PRO A 1 85 ? 19.584 18.054 -4.763 1.00 66.12 85 PRO A O 1
ATOM 678 N N . ARG A 1 86 ? 19.301 15.883 -4.319 1.00 72.50 86 ARG A N 1
ATOM 679 C CA . ARG A 1 86 ? 20.213 15.818 -3.167 1.00 72.50 86 ARG A CA 1
ATOM 680 C C . ARG A 1 86 ? 21.422 14.957 -3.521 1.00 72.50 86 ARG A C 1
ATOM 682 O O . ARG A 1 86 ? 21.269 13.846 -4.026 1.00 72.50 86 ARG A O 1
ATOM 689 N N . CYS A 1 87 ? 22.620 15.442 -3.197 1.00 66.38 87 CYS A N 1
ATOM 690 C CA . CYS A 1 87 ? 23.918 14.852 -3.559 1.00 66.38 87 CYS A CA 1
ATOM 691 C C . CYS A 1 87 ? 24.115 13.375 -3.153 1.00 66.38 87 CYS A C 1
ATOM 693 O O . CYS A 1 87 ? 24.950 12.697 -3.748 1.00 66.38 87 CYS A O 1
ATOM 695 N N . HIS A 1 88 ? 23.328 12.849 -2.207 1.00 71.88 88 HIS A N 1
ATOM 696 C CA . HIS A 1 88 ? 23.457 11.475 -1.702 1.00 71.88 88 HIS A CA 1
ATOM 697 C C . HIS A 1 88 ? 22.186 10.618 -1.819 1.00 71.88 88 HIS A C 1
ATOM 699 O O . HIS A 1 88 ? 22.195 9.472 -1.372 1.00 71.88 88 HIS A O 1
ATOM 705 N N . ILE A 1 89 ? 21.112 11.123 -2.447 1.00 78.00 89 ILE A N 1
ATOM 706 C CA . ILE A 1 89 ? 19.831 10.394 -2.527 1.00 78.00 89 ILE A CA 1
ATOM 707 C C . ILE A 1 89 ? 19.993 9.045 -3.241 1.00 78.00 89 ILE A C 1
ATOM 709 O O . ILE A 1 89 ? 19.442 8.043 -2.804 1.00 78.00 89 ILE A O 1
ATOM 713 N N . LYS A 1 90 ? 20.835 8.994 -4.283 1.00 78.00 90 LYS A N 1
ATOM 714 C CA . LYS A 1 90 ? 21.088 7.776 -5.058 1.00 78.00 90 LYS A CA 1
ATOM 715 C C . LYS A 1 90 ? 21.706 6.672 -4.206 1.00 78.00 90 LYS A C 1
ATOM 717 O O . LYS A 1 90 ? 21.185 5.567 -4.183 1.00 78.00 90 LYS A O 1
ATOM 722 N N . SER A 1 91 ? 22.820 6.961 -3.533 1.00 79.50 91 SER A N 1
ATOM 723 C CA . SER A 1 91 ? 23.543 5.958 -2.744 1.00 79.50 91 SER A CA 1
ATOM 724 C C . SER A 1 91 ? 22.717 5.482 -1.552 1.00 79.50 91 SER A C 1
ATOM 726 O O . SER A 1 91 ? 22.751 4.301 -1.224 1.00 79.50 91 SER A O 1
ATOM 728 N N . PHE A 1 92 ? 21.942 6.387 -0.944 1.00 82.00 92 PHE A N 1
ATOM 729 C CA . PHE A 1 92 ? 21.017 6.046 0.130 1.00 82.00 92 PHE A CA 1
ATOM 730 C C . PHE A 1 92 ? 19.903 5.106 -0.353 1.00 82.00 92 PHE A C 1
ATOM 732 O O . PHE A 1 92 ? 19.733 4.030 0.213 1.00 82.00 92 PHE A O 1
ATOM 739 N N . LEU A 1 93 ? 19.198 5.468 -1.432 1.00 83.62 93 LEU A N 1
ATOM 740 C CA . LEU A 1 93 ? 18.116 4.652 -1.989 1.00 83.62 93 LEU A CA 1
ATOM 741 C C . LEU A 1 93 ? 18.622 3.313 -2.527 1.00 83.62 93 LEU A C 1
ATOM 743 O O . LEU A 1 93 ? 18.018 2.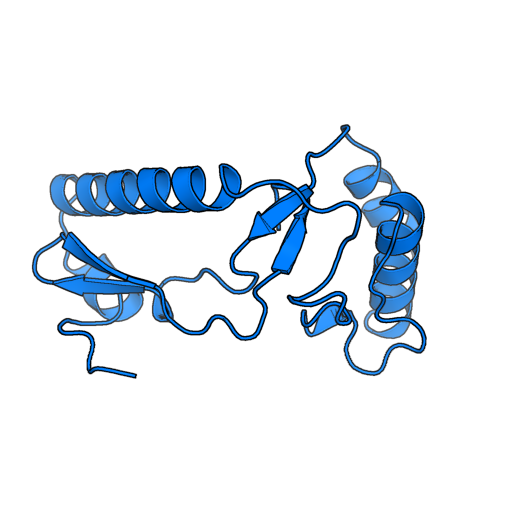290 -2.245 1.00 83.62 93 LEU A O 1
ATOM 747 N N . ALA A 1 94 ? 19.751 3.294 -3.238 1.00 82.12 94 ALA A N 1
ATOM 748 C CA . ALA A 1 94 ? 20.351 2.054 -3.723 1.00 82.12 94 ALA A CA 1
ATOM 749 C C . ALA A 1 94 ? 20.714 1.118 -2.564 1.00 82.12 94 ALA A C 1
ATOM 751 O O . ALA A 1 94 ? 20.402 -0.068 -2.611 1.00 82.12 94 ALA A O 1
ATOM 752 N N . GLY A 1 95 ? 21.316 1.659 -1.498 1.00 81.56 95 GLY A N 1
ATOM 753 C CA . GLY A 1 95 ? 21.597 0.899 -0.286 1.00 81.56 95 GLY A CA 1
ATOM 754 C C . GLY A 1 95 ? 20.319 0.324 0.317 1.00 81.56 95 GLY A C 1
ATOM 755 O O . GLY A 1 95 ? 20.257 -0.879 0.529 1.00 81.56 95 GLY A O 1
ATOM 756 N N . MET A 1 96 ? 19.290 1.153 0.504 1.00 81.75 96 MET A N 1
ATOM 757 C CA . MET A 1 96 ? 18.008 0.760 1.096 1.00 81.75 96 MET A CA 1
ATOM 758 C C . MET A 1 96 ? 17.261 -0.297 0.266 1.00 81.75 96 MET A C 1
ATOM 760 O O . MET A 1 96 ? 16.858 -1.314 0.815 1.00 81.75 96 MET A O 1
ATOM 764 N N . LEU A 1 97 ? 17.127 -0.096 -1.048 1.00 83.88 97 LEU A N 1
ATOM 765 C CA . LEU A 1 97 ? 16.379 -0.978 -1.957 1.00 83.88 97 LEU A CA 1
ATOM 766 C C . LEU A 1 97 ? 17.079 -2.320 -2.215 1.00 83.88 97 LEU A C 1
ATOM 768 O O . LEU A 1 97 ? 16.417 -3.304 -2.548 1.00 83.88 97 LEU A O 1
ATOM 772 N N . SER A 1 98 ? 18.409 -2.354 -2.070 1.00 77.69 98 SER A N 1
ATOM 773 C CA . SER A 1 98 ? 19.219 -3.573 -2.186 1.00 77.69 98 SER A CA 1
ATOM 774 C C . SER A 1 98 ? 19.199 -4.449 -0.931 1.00 77.69 98 SER A C 1
ATOM 776 O O . SER A 1 98 ? 19.634 -5.603 -0.983 1.00 77.69 98 SER A O 1
ATOM 778 N N . GLN A 1 99 ? 18.735 -3.916 0.205 1.00 68.19 99 GLN A N 1
ATOM 779 C CA . GLN A 1 99 ? 18.681 -4.680 1.442 1.00 68.19 99 GLN A CA 1
ATOM 780 C C . GLN A 1 99 ? 17.466 -5.598 1.383 1.00 68.19 99 GLN A C 1
ATOM 782 O O . GLN A 1 99 ? 16.341 -5.136 1.488 1.00 68.19 99 GLN A O 1
ATOM 787 N N . ASN A 1 100 ? 17.725 -6.901 1.292 1.00 69.31 100 ASN A N 1
ATOM 788 C CA . ASN A 1 100 ? 16.750 -7.994 1.301 1.00 69.31 100 ASN A CA 1
ATOM 789 C C . ASN A 1 100 ? 16.061 -8.286 -0.040 1.00 69.31 100 ASN A C 1
ATOM 791 O O . ASN A 1 100 ? 15.737 -7.420 -0.851 1.00 69.31 100 ASN A O 1
ATOM 795 N N . LYS A 1 101 ? 15.816 -9.582 -0.255 1.00 80.75 101 LYS A N 1
ATOM 796 C CA . LYS A 1 101 ? 14.898 -10.045 -1.293 1.00 80.75 101 LYS A CA 1
ATOM 797 C C . LYS A 1 101 ? 13.484 -9.840 -0.767 1.00 80.75 101 LYS A C 1
ATOM 799 O O . LYS A 1 101 ? 13.070 -10.564 0.133 1.00 80.75 101 LYS A O 1
ATOM 804 N N . HIS A 1 102 ? 12.783 -8.865 -1.323 1.00 86.06 102 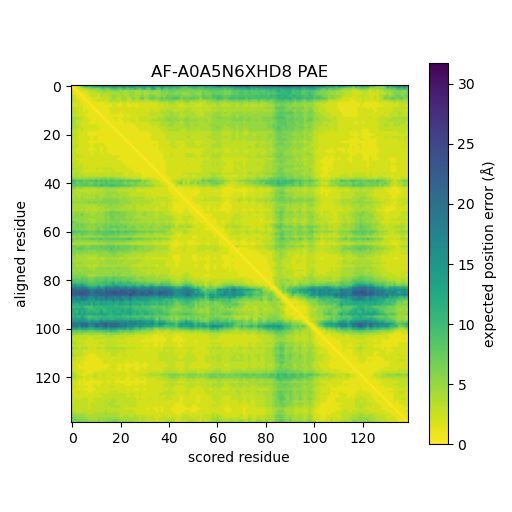HIS A N 1
ATOM 805 C CA . HIS A 1 102 ? 11.385 -8.608 -1.001 1.00 86.06 102 HIS A CA 1
ATOM 806 C C . HIS A 1 102 ? 10.472 -9.398 -1.924 1.00 86.06 102 HIS A C 1
ATOM 808 O O . HIS A 1 102 ? 10.745 -9.518 -3.121 1.00 86.06 102 HIS A O 1
ATOM 814 N N . GLN A 1 103 ? 9.395 -9.935 -1.359 1.00 90.56 103 GLN A N 1
ATOM 815 C CA . GLN A 1 103 ? 8.334 -10.529 -2.160 1.00 90.56 103 GLN A CA 1
ATOM 816 C C . GLN A 1 103 ? 7.552 -9.423 -2.867 1.00 90.56 103 GLN A C 1
ATOM 818 O O . GLN A 1 103 ? 7.364 -8.341 -2.309 1.00 90.56 103 GLN A O 1
ATOM 823 N N . ILE A 1 104 ? 7.119 -9.709 -4.094 1.00 93.69 104 ILE A N 1
ATOM 824 C CA . ILE A 1 104 ? 6.169 -8.865 -4.812 1.00 93.69 104 ILE A CA 1
ATOM 825 C C . ILE A 1 104 ? 4.771 -9.366 -4.465 1.00 93.69 104 ILE A C 1
ATOM 827 O O . ILE A 1 104 ? 4.434 -10.517 -4.744 1.00 93.69 104 ILE A O 1
ATOM 831 N N . VAL A 1 105 ? 3.988 -8.510 -3.821 1.00 96.12 105 VAL A N 1
ATOM 832 C CA . VAL A 1 105 ? 2.654 -8.806 -3.290 1.00 96.12 105 VAL A CA 1
ATOM 833 C C . VAL A 1 105 ? 1.680 -7.723 -3.735 1.00 96.12 105 VAL A C 1
ATOM 835 O O . VAL A 1 105 ? 2.096 -6.652 -4.178 1.00 96.12 105 VAL A O 1
ATOM 838 N N . PHE A 1 106 ? 0.380 -7.994 -3.644 1.00 97.50 106 PHE A N 1
ATOM 839 C CA . PHE A 1 106 ? -0.622 -6.975 -3.927 1.00 97.50 106 PHE A CA 1
ATOM 840 C C . PHE A 1 106 ? -0.720 -6.001 -2.747 1.00 97.50 106 PHE A C 1
ATOM 842 O O . PHE A 1 106 ? -1.036 -6.420 -1.631 1.00 97.50 106 PHE A O 1
ATOM 849 N N . THR A 1 107 ? -0.454 -4.715 -2.978 1.00 96.44 107 THR A N 1
ATOM 850 C CA . THR A 1 107 ? -0.536 -3.666 -1.952 1.00 96.44 107 THR A CA 1
ATOM 851 C C . THR A 1 107 ? -1.503 -2.558 -2.357 1.00 96.44 107 THR A C 1
ATOM 853 O O . THR A 1 107 ? -1.882 -2.416 -3.522 1.00 96.44 107 THR A O 1
ATOM 856 N N . HIS A 1 108 ? -1.956 -1.792 -1.362 1.00 96.88 108 HIS A N 1
ATOM 857 C CA . HIS A 1 108 ? -2.887 -0.682 -1.563 1.00 96.88 108 HIS A CA 1
ATOM 858 C C . HIS A 1 108 ? -2.225 0.536 -2.221 1.00 96.88 108 HIS A C 1
ATOM 860 O O . HIS A 1 108 ? -2.887 1.266 -2.949 1.00 96.88 108 HIS A O 1
ATOM 866 N N . GLY A 1 109 ? -0.948 0.792 -1.918 1.00 93.94 109 GLY A N 1
ATOM 867 C CA . GLY A 1 109 ? -0.195 1.954 -2.410 1.00 93.94 109 GLY A CA 1
ATOM 868 C C . GLY A 1 109 ? -0.564 3.314 -1.793 1.00 93.94 109 GLY A C 1
ATOM 869 O O . GLY A 1 109 ? 0.120 4.290 -2.065 1.00 93.94 109 GLY A O 1
ATOM 870 N N . ASP A 1 110 ? -1.602 3.390 -0.950 1.00 95.19 110 ASP A N 1
ATOM 871 C CA . ASP A 1 110 ? -2.030 4.636 -0.268 1.00 95.19 110 ASP A CA 1
ATOM 872 C C . ASP A 1 110 ? -2.732 4.384 1.077 1.00 95.19 110 ASP A C 1
ATOM 874 O O . ASP A 1 110 ? -3.787 4.936 1.407 1.00 95.19 110 ASP A O 1
ATOM 878 N N . LEU A 1 111 ? -2.211 3.437 1.857 1.00 95.06 111 LEU A N 1
ATOM 879 C CA . LEU A 1 111 ? -2.880 3.042 3.090 1.00 95.06 111 LEU A CA 1
ATOM 880 C C . LEU A 1 111 ? -2.575 4.034 4.220 1.00 95.06 111 LEU A C 1
ATOM 882 O O . LEU A 1 111 ? -1.586 3.900 4.942 1.00 95.06 111 LEU A O 1
ATOM 886 N N . HIS A 1 112 ? -3.469 4.999 4.429 1.00 95.19 112 HIS A N 1
ATOM 887 C CA . HIS A 1 112 ? -3.422 5.914 5.570 1.00 95.19 112 HIS A CA 1
ATOM 888 C C . HIS A 1 112 ? -4.781 6.034 6.275 1.00 95.19 112 HIS A C 1
ATOM 890 O O . HIS A 1 112 ? -5.809 5.570 5.789 1.00 95.19 112 HIS A O 1
ATOM 896 N N . LEU A 1 113 ? -4.800 6.650 7.464 1.00 97.25 113 LEU A N 1
ATOM 897 C CA . LEU A 1 113 ? -5.977 6.648 8.347 1.00 97.25 113 LEU A CA 1
ATOM 898 C C . LEU A 1 113 ? -7.248 7.250 7.715 1.00 97.25 113 LEU A C 1
ATOM 900 O O . LEU A 1 113 ? -8.346 6.867 8.112 1.00 97.25 113 LEU A O 1
ATOM 904 N N . ALA A 1 114 ? -7.134 8.166 6.750 1.00 97.69 114 ALA A N 1
ATOM 905 C CA . ALA A 1 114 ? -8.317 8.749 6.109 1.00 97.69 114 ALA A CA 1
ATOM 906 C C . ALA A 1 114 ? -8.969 7.789 5.096 1.00 97.69 114 ALA A C 1
ATOM 908 O O . ALA A 1 114 ? -10.180 7.852 4.895 1.00 97.69 114 ALA A O 1
ATOM 909 N N . ASN A 1 115 ? -8.190 6.849 4.550 1.00 97.88 115 ASN A N 1
ATOM 910 C CA . ASN A 1 115 ? -8.636 5.819 3.609 1.00 97.88 115 ASN A CA 1
ATOM 911 C C . ASN A 1 115 ? -9.190 4.567 4.311 1.00 97.88 115 ASN A C 1
ATOM 913 O O . ASN A 1 115 ? -9.543 3.582 3.668 1.00 97.88 115 ASN A O 1
ATOM 917 N N . ILE A 1 116 ? -9.303 4.583 5.641 1.00 98.38 116 ILE A N 1
ATOM 918 C CA . ILE A 1 116 ? -9.826 3.465 6.431 1.00 98.38 116 ILE A CA 1
ATOM 919 C C . ILE A 1 116 ? -11.137 3.893 7.080 1.00 98.38 116 ILE A C 1
ATOM 921 O O . ILE A 1 116 ? -11.158 4.821 7.883 1.00 98.38 116 ILE A O 1
ATOM 925 N N . MET A 1 117 ? -12.223 3.184 6.788 1.00 98.31 117 MET A N 1
ATOM 926 C CA . MET A 1 117 ? -13.529 3.403 7.409 1.00 98.31 117 MET A CA 1
ATOM 927 C C . MET A 1 117 ? -13.708 2.508 8.632 1.00 98.31 117 MET A C 1
ATOM 929 O O . MET A 1 117 ? -13.381 1.318 8.606 1.00 98.31 117 MET A O 1
ATOM 933 N N . VAL A 1 118 ? -14.257 3.077 9.705 1.00 98.25 118 VAL A N 1
ATOM 934 C CA . VAL A 1 118 ? -14.566 2.367 10.946 1.00 98.25 118 VAL A CA 1
ATOM 935 C C . VAL A 1 118 ? -15.952 2.690 11.491 1.00 98.25 118 VAL A C 1
ATOM 937 O O . VAL A 1 118 ? -16.443 3.817 11.414 1.00 98.25 118 VAL A O 1
ATOM 940 N N . ASN A 1 119 ? -16.559 1.698 12.137 1.00 97.12 119 ASN A N 1
ATOM 941 C CA . ASN A 1 119 ? -17.771 1.842 12.931 1.00 97.12 119 ASN A CA 1
ATOM 942 C C . ASN A 1 119 ? -17.600 1.079 14.254 1.00 97.12 119 ASN A C 1
ATOM 944 O O . ASN A 1 119 ? -17.346 -0.126 14.256 1.00 97.12 119 ASN A O 1
ATOM 948 N N . ASN A 1 120 ? -17.694 1.783 15.387 1.00 93.75 120 ASN A N 1
ATOM 949 C CA . ASN A 1 120 ? -17.574 1.210 16.737 1.00 93.75 120 ASN A CA 1
ATOM 950 C C . ASN A 1 120 ? -16.356 0.274 16.923 1.00 93.75 120 ASN A C 1
ATOM 952 O O . ASN A 1 120 ? -16.478 -0.841 17.435 1.00 93.75 120 ASN A O 1
ATOM 956 N N . GLY A 1 121 ? -15.173 0.699 16.462 1.00 94.50 121 GLY A N 1
ATOM 957 C CA . GLY A 1 121 ? -13.940 -0.089 16.588 1.00 94.50 121 GLY A CA 1
ATOM 958 C C . GLY A 1 121 ? -13.821 -1.280 15.630 1.00 94.50 121 GLY A C 1
ATOM 959 O O . GLY A 1 121 ? -12.913 -2.102 15.777 1.00 94.50 121 GLY A O 1
ATOM 960 N N . SER A 1 122 ? -14.729 -1.395 14.662 1.00 97.75 122 SER A N 1
ATOM 961 C CA . SER A 1 122 ? -14.665 -2.377 13.578 1.00 97.75 122 SER A CA 1
ATOM 962 C C . SER A 1 122 ? -14.337 -1.668 12.274 1.00 97.75 122 SER A C 1
ATOM 964 O O . SER A 1 122 ? -14.912 -0.621 11.993 1.00 97.75 122 SER A O 1
ATOM 966 N N . VAL A 1 123 ? -13.413 -2.220 11.495 1.00 98.12 123 VAL A N 1
ATOM 967 C CA . VAL A 1 123 ? -13.087 -1.699 10.164 1.00 98.12 123 VAL A CA 1
ATOM 968 C C . VAL A 1 123 ? -14.193 -2.121 9.207 1.00 98.12 123 VAL A C 1
ATOM 970 O O . VAL A 1 123 ? -14.492 -3.308 9.096 1.00 98.12 123 VAL A O 1
ATOM 973 N N . THR A 1 124 ? -14.812 -1.146 8.548 1.00 97.75 124 THR A N 1
ATOM 974 C CA . THR A 1 124 ? -15.950 -1.347 7.640 1.00 97.75 124 THR A CA 1
ATOM 975 C C . THR A 1 124 ? -15.563 -1.230 6.171 1.00 97.75 124 THR A C 1
ATOM 977 O O . THR A 1 124 ? -16.299 -1.710 5.312 1.00 97.75 124 THR A O 1
ATOM 980 N N . GLY A 1 125 ? -14.403 -0.646 5.868 1.00 97.12 125 GLY A N 1
ATOM 981 C CA . GLY A 1 125 ? -13.865 -0.608 4.514 1.00 97.12 125 GLY A CA 1
ATOM 982 C C . GLY A 1 125 ? -12.476 0.012 4.436 1.00 97.12 125 GLY A C 1
ATOM 983 O O . GLY A 1 125 ? -12.073 0.775 5.313 1.00 97.12 125 GLY A O 1
ATOM 984 N N . ILE A 1 126 ? -11.768 -0.325 3.363 1.00 97.69 126 ILE A N 1
ATOM 985 C CA . ILE A 1 126 ? -10.526 0.316 2.927 1.00 97.69 126 ILE A CA 1
ATOM 986 C C . ILE A 1 126 ? -10.830 0.934 1.561 1.00 97.69 126 ILE A C 1
ATOM 988 O O . ILE A 1 126 ? -11.353 0.249 0.675 1.00 97.69 126 ILE A O 1
ATOM 992 N N . LEU A 1 127 ? -10.603 2.235 1.440 1.00 97.12 127 LEU A N 1
ATOM 993 C CA . LEU A 1 127 ? -11.003 3.071 0.315 1.00 97.12 127 LEU A CA 1
ATOM 994 C C . LEU A 1 127 ? -9.780 3.561 -0.457 1.00 97.12 127 LEU A C 1
ATOM 996 O O . LEU A 1 127 ? -8.680 3.535 0.065 1.00 97.12 127 LEU A O 1
ATOM 1000 N N . ASP A 1 128 ? -10.030 4.096 -1.649 1.00 95.75 128 ASP A N 1
ATOM 1001 C CA . ASP A 1 128 ? -9.035 4.791 -2.473 1.00 95.75 128 ASP A CA 1
ATOM 1002 C C . ASP A 1 128 ? -7.897 3.912 -3.023 1.00 95.75 128 ASP A C 1
ATOM 1004 O O . ASP A 1 128 ? -6.709 4.104 -2.790 1.00 95.75 128 ASP A O 1
ATOM 1008 N N . TRP A 1 129 ? -8.286 2.902 -3.802 1.00 95.69 129 TRP A N 1
ATOM 1009 C CA . TRP A 1 129 ? -7.378 1.919 -4.401 1.00 95.69 129 TRP A CA 1
ATOM 1010 C C . TRP A 1 129 ? -6.654 2.419 -5.661 1.00 95.69 129 TRP A C 1
ATOM 1012 O O . TRP A 1 129 ? -6.178 1.604 -6.452 1.00 95.69 129 TRP A O 1
ATOM 1022 N N . GLU A 1 130 ? -6.601 3.731 -5.906 1.00 95.38 130 GLU A N 1
ATOM 1023 C CA . GLU A 1 130 ? -6.046 4.278 -7.151 1.00 95.38 130 GLU A CA 1
ATOM 1024 C C . GLU A 1 130 ? -4.557 3.937 -7.352 1.00 95.38 130 GLU A C 1
ATOM 1026 O O . GLU A 1 130 ? -4.108 3.742 -8.487 1.00 95.38 130 GLU A O 1
ATOM 1031 N N . PHE A 1 131 ? -3.811 3.751 -6.256 1.00 95.94 131 PHE A N 1
ATOM 1032 C CA . PHE A 1 131 ? -2.401 3.343 -6.285 1.00 95.94 131 PHE A CA 1
ATOM 1033 C C . PHE A 1 131 ? -2.177 1.835 -6.098 1.00 95.94 131 PHE A C 1
ATOM 1035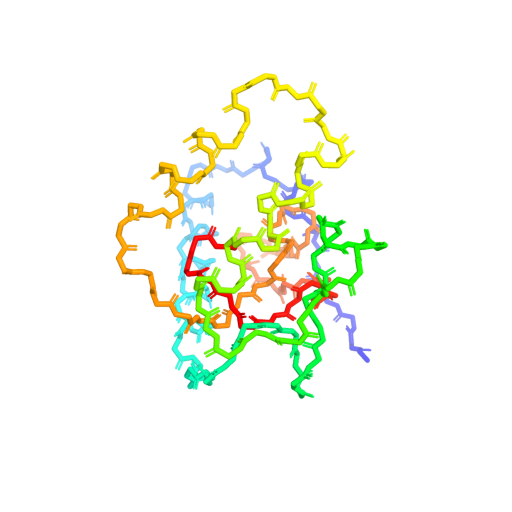 O O . PHE A 1 131 ? -1.034 1.380 -6.045 1.00 95.94 131 PHE A O 1
ATOM 1042 N N . GLY A 1 132 ? -3.253 1.041 -6.071 1.00 96.00 132 GLY A N 1
ATOM 1043 C CA . GLY A 1 132 ? -3.195 -0.402 -5.860 1.00 96.00 132 GLY A CA 1
ATOM 1044 C C . GLY A 1 132 ? -2.511 -1.164 -7.000 1.00 96.00 132 GLY A C 1
ATOM 1045 O O . GLY A 1 132 ? -2.678 -0.852 -8.187 1.00 96.00 132 GLY A O 1
ATOM 1046 N N . GLY A 1 133 ? -1.745 -2.195 -6.645 1.00 96.81 133 GLY A N 1
ATOM 1047 C CA . GLY A 1 133 ? -0.963 -2.971 -7.606 1.00 96.81 133 GLY A CA 1
ATOM 1048 C C . GLY A 1 133 ? -0.031 -3.991 -6.962 1.00 96.81 133 GLY A C 1
ATOM 1049 O O . GLY A 1 133 ? -0.050 -4.200 -5.752 1.00 96.81 133 GLY A O 1
ATOM 1050 N N . TRP A 1 134 ? 0.787 -4.636 -7.790 1.00 97.56 134 TRP A N 1
ATOM 1051 C CA . TRP A 1 134 ? 1.834 -5.551 -7.343 1.00 97.56 134 TRP A CA 1
ATOM 1052 C C . TRP A 1 134 ? 3.132 -4.782 -7.109 1.00 97.56 134 TRP A C 1
ATOM 1054 O O . TRP A 1 134 ? 3.696 -4.215 -8.046 1.00 97.56 134 TRP A O 1
ATOM 1064 N N . TYR A 1 135 ? 3.612 -4.791 -5.866 1.00 95.31 135 TYR A N 1
ATOM 1065 C CA . TYR A 1 135 ? 4.777 -4.033 -5.406 1.00 95.31 135 TYR A CA 1
ATOM 1066 C C . TYR A 1 135 ? 5.574 -4.824 -4.357 1.00 95.31 135 TYR A C 1
ATOM 1068 O O . TYR A 1 135 ? 5.097 -5.850 -3.867 1.00 95.31 135 TYR A O 1
ATOM 1076 N N . PRO A 1 136 ? 6.801 -4.399 -3.999 1.00 92.06 136 PRO A N 1
ATOM 1077 C CA . PRO A 1 136 ? 7.503 -4.970 -2.853 1.00 92.06 136 PRO A CA 1
ATOM 1078 C C . PRO A 1 136 ? 6.664 -4.903 -1.566 1.00 92.06 136 PRO A C 1
ATOM 1080 O O . PRO A 1 136 ? 5.992 -3.912 -1.330 1.00 92.06 136 PRO A O 1
ATOM 1083 N N . GLU A 1 137 ? 6.752 -5.905 -0.691 1.00 91.19 137 GLU A N 1
ATOM 1084 C CA . GLU A 1 137 ? 5.946 -6.019 0.549 1.00 91.19 137 GLU A CA 1
ATOM 1085 C C . GLU A 1 137 ? 5.990 -4.830 1.534 1.00 91.19 137 GLU A C 1
ATOM 1087 O O . GLU A 1 137 ? 5.189 -4.777 2.466 1.00 91.19 137 GLU A O 1
ATOM 1092 N N . TYR A 1 138 ? 6.950 -3.915 1.375 1.00 87.62 138 TYR A N 1
ATOM 1093 C CA . TYR A 1 138 ? 7.082 -2.695 2.179 1.00 87.62 138 TYR A CA 1
ATOM 1094 C C . TYR A 1 138 ? 6.329 -1.489 1.598 1.00 87.62 138 TYR A C 1
ATOM 1096 O O . TYR A 1 138 ? 6.400 -0.413 2.191 1.00 87.62 138 TYR A O 1
ATOM 1104 N N . TRP A 1 139 ? 5.723 -1.652 0.421 1.00 89.69 139 TRP A N 1
ATOM 1105 C CA . TRP A 1 139 ? 5.042 -0.610 -0.342 1.00 89.69 139 TRP A CA 1
ATOM 1106 C C . TRP A 1 139 ? 3.643 -0.339 0.204 1.00 89.69 139 TRP A C 1
ATOM 1108 O O . TRP A 1 139 ? 3.405 0.797 0.659 1.00 89.69 139 TRP A O 1
#

InterPro domains:
  IPR002575 Aminoglycoside phosphotransferase [PF01636] (1-136)
  IPR011009 Protein kinase-like domain superfamily [SSF56112] (1-139)
  IPR051678 Aminoglycoside Phosphotransferase Enzymes [PTHR21310] (1-139)

Nearest PDB structures (foldseek):
  2bkk-assembly1_A  TM=6.104E-01  e=1.023E-03  Enterococcus faecalis
  1nd4-assembly1_B  TM=5.407E-01  e=1.493E-03  Klebsiella pneumoniae
  2bkk-assembly2_C  TM=5.356E-01  e=2.179E-03  Enterococcus faecalis
  2ppq-assembly1_A-2  TM=5.863E-01  e=1.855E-02  Agrobacterium fabrum str. C58
  3w0p-assembly1_A  TM=5.881E-01  e=8.414E-02  Escherichia coli

Sequence (139 aa):
MSFVEGHSLDKAWETYDRVTKNRVTNQLKGYIRELHEIPPSDYIGSVDFRPVTDPILDGCPNQGPFSAKEAFDNALIDAYRSKAPRCHIKSFLAGMLSQNKHQIVFTHGDLHLANIMVNNGSVTGILDWEFGGWYPEYW

Radius of gyration: 17.23 Å; Cα contacts (8 Å, |Δi|>4): 206; chains: 1; bounding box: 46×32×43 Å

Solvent-accessible surface area (backbone atoms only — not comparable to full-atom values): 7854 Å² total; per-residue (Å²): 138,78,90,71,68,63,43,37,34,61,79,46,52,86,79,48,53,75,69,40,48,51,48,35,51,54,50,52,55,50,52,55,48,56,38,48,65,42,83,63,65,80,47,38,18,19,73,90,79,28,38,45,54,46,72,73,37,61,94,44,97,64,37,57,46,24,76,42,69,70,60,45,52,51,43,50,46,52,32,46,48,72,78,51,83,51,99,56,51,57,66,51,47,53,54,58,69,65,59,65,91,67,56,55,20,43,38,50,57,55,90,47,48,71,34,27,26,27,46,96,56,36,77,58,45,80,50,71,61,78,32,28,26,28,35,48,76,87,91

Secondary structure (DSSP, 8-state):
-----SEEHHHHGGG--HHHHHHHHHHHHHHHHHHHTSPPPSSBEETTTBPP-STTTTT-S----BSSHHHHHHHHHHHHHHHS--TTHHHHHHHHHHSS-PPEEEE-S---GGGEEEETTEEEEE--GGG-EEEETT-